Protein AF-A0A2R4N180-F1 (afdb_monomer)

Secondary structure (DSSP, 8-state):
-HHHHHHHHHHTT-S-TT-GGGTSBGGG--HHHHHHHTSHHHHHHHHHHHHHHHH-HHHHHHHHHHHHHHHHHTTT--BHHHHHHHHHH-HHHHHHHHHHHHHHTT----TTT-THHHHHHHHHHHHHHHHHHHHT-

Foldseek 3Di:
DCVVVVVVCVVVPQDDDDDCQQVDFPVPDDPVSVCCLPDPSVVSLLVVLLVVCVVPVVVLVVVLVVLLVVCLVVQQTHGSNSVSNCVRNPVVVSLVVSVVVCVVVVRHHDPVRDPVVVVVVVVVVVVVVVVVVVVVD

pLDDT: mean 76.92, std 13.41, range [42.81, 96.12]

Sequence (137 aa):
MAEKIWHWLCEHDRIYAGDPVWIKPLQQLSWEERRKVYGAQGRAVAELILKTLKEDTALAAEWEKAVIESVLAKGGDRDFLDSQVMAVLGPLKLNHYITREAEARGILLKTGASQGGCMLAIVIMTLVVAVIAWLTR

Structure (mmCIF, N/CA/C/O backbone):
data_AF-A0A2R4N180-F1
#
_entry.id   AF-A0A2R4N180-F1
#
loop_
_atom_site.group_PDB
_atom_site.id
_atom_site.type_symbol
_atom_site.label_atom_id
_atom_site.label_alt_id
_atom_site.label_comp_id
_atom_site.label_asym_id
_atom_site.label_entity_id
_atom_site.label_seq_id
_atom_site.pdbx_PDB_ins_code
_atom_site.Cartn_x
_atom_site.Cartn_y
_atom_site.Cartn_z
_atom_site.occupancy
_atom_site.B_iso_or_equiv
_ato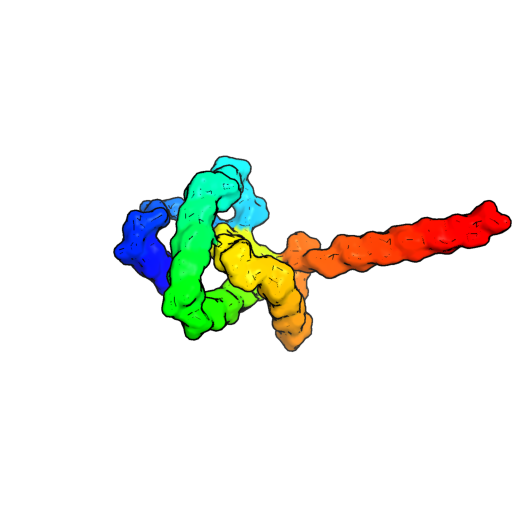m_site.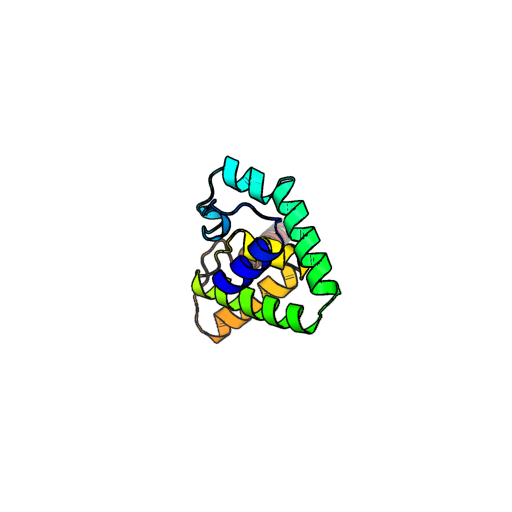auth_seq_id
_atom_site.auth_comp_id
_atom_site.auth_asym_id
_atom_site.auth_atom_id
_atom_site.pdbx_PDB_model_num
ATOM 1 N N . MET A 1 1 ? -0.250 -10.655 -12.704 1.00 48.44 1 MET A N 1
ATOM 2 C CA . MET A 1 1 ? 0.115 -9.254 -12.386 1.00 48.44 1 MET A CA 1
ATOM 3 C C . MET A 1 1 ? 1.575 -9.150 -12.006 1.00 48.44 1 MET A C 1
ATOM 5 O O . MET A 1 1 ? 2.303 -8.528 -12.763 1.00 48.44 1 MET A O 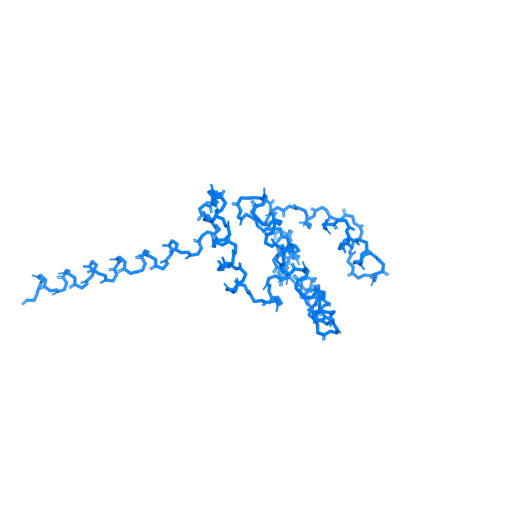1
ATOM 9 N N . ALA A 1 2 ? 2.005 -9.846 -10.946 1.00 46.28 2 ALA A N 1
ATOM 10 C CA . ALA A 1 2 ? 3.421 -10.014 -10.613 1.00 46.28 2 ALA A CA 1
ATOM 11 C C . ALA A 1 2 ? 4.265 -10.414 -11.836 1.00 46.28 2 ALA A C 1
ATOM 13 O O . ALA A 1 2 ? 5.297 -9.816 -12.074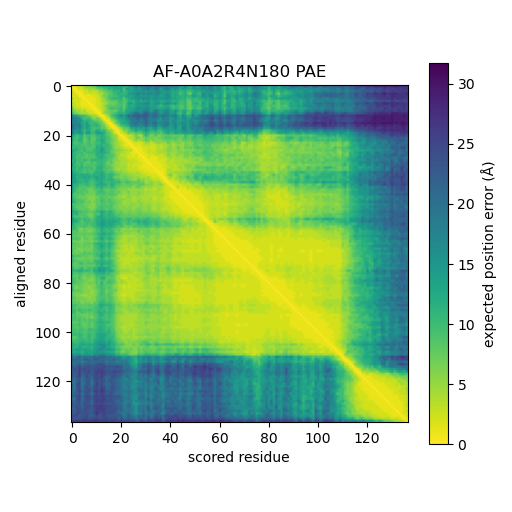 1.00 46.28 2 ALA A O 1
ATOM 14 N N . GLU A 1 3 ? 3.764 -11.321 -12.677 1.00 53.69 3 GLU A N 1
ATOM 15 C CA . GLU A 1 3 ? 4.450 -11.795 -13.888 1.00 53.69 3 GLU A CA 1
ATOM 16 C C . GLU A 1 3 ? 4.573 -10.743 -15.011 1.00 53.69 3 GLU A C 1
ATOM 18 O O . GLU A 1 3 ? 5.627 -10.614 -15.620 1.00 53.69 3 GLU A O 1
ATOM 23 N N . LYS A 1 4 ? 3.536 -9.924 -15.253 1.00 54.72 4 LYS A N 1
ATOM 24 C CA . LYS A 1 4 ? 3.585 -8.837 -16.255 1.00 54.72 4 LYS A CA 1
ATOM 25 C C . LYS A 1 4 ? 4.497 -7.694 -15.807 1.00 54.72 4 LYS A C 1
ATOM 27 O O . LYS A 1 4 ? 5.232 -7.142 -16.616 1.00 54.72 4 LYS A O 1
ATOM 32 N N . ILE A 1 5 ? 4.453 -7.355 -14.519 1.00 55.56 5 ILE A N 1
ATOM 33 C CA . ILE A 1 5 ? 5.300 -6.310 -13.936 1.00 55.56 5 ILE A CA 1
ATOM 34 C C . ILE A 1 5 ? 6.749 -6.799 -13.838 1.00 55.56 5 ILE A C 1
ATOM 36 O O . ILE A 1 5 ? 7.663 -6.037 -14.120 1.00 55.56 5 ILE A O 1
ATOM 40 N N . TRP A 1 6 ? 6.956 -8.080 -13.524 1.00 54.56 6 TRP A N 1
ATOM 41 C CA . TRP A 1 6 ? 8.251 -8.753 -13.595 1.00 54.56 6 TRP A CA 1
ATOM 42 C C . TRP A 1 6 ? 8.836 -8.689 -14.999 1.00 54.56 6 TRP A C 1
ATOM 44 O O . TRP A 1 6 ? 9.946 -8.201 -15.160 1.00 54.56 6 TRP A O 1
ATOM 54 N N . HIS A 1 7 ? 8.071 -9.087 -16.018 1.00 59.09 7 HIS A N 1
ATOM 55 C CA . HIS A 1 7 ? 8.515 -8.989 -17.404 1.00 59.09 7 HIS A CA 1
ATOM 56 C C . HIS A 1 7 ? 8.888 -7.559 -17.781 1.00 59.09 7 HIS A C 1
ATOM 58 O O . HIS A 1 7 ? 9.965 -7.347 -18.320 1.00 59.09 7 HIS A O 1
ATOM 64 N N . TRP A 1 8 ? 8.074 -6.572 -17.408 1.00 63.00 8 TRP A N 1
ATOM 65 C CA . TRP A 1 8 ? 8.368 -5.171 -17.695 1.00 63.00 8 TRP A CA 1
ATOM 66 C C . TRP A 1 8 ? 9.624 -4.654 -16.963 1.00 63.00 8 TRP A C 1
ATOM 68 O O . TRP A 1 8 ? 10.465 -3.993 -17.570 1.00 63.00 8 TRP A O 1
ATOM 78 N N . LEU A 1 9 ? 9.791 -4.988 -15.678 1.00 59.41 9 LEU A N 1
ATOM 79 C CA . LEU A 1 9 ? 10.956 -4.609 -14.866 1.00 59.41 9 LEU A CA 1
ATOM 80 C C . LEU A 1 9 ? 12.248 -5.318 -15.302 1.00 59.41 9 LEU A C 1
ATOM 82 O O . LEU A 1 9 ? 13.323 -4.722 -15.209 1.00 59.41 9 LEU A O 1
ATOM 86 N N . CYS A 1 10 ? 12.139 -6.559 -15.784 1.00 58.72 10 CYS A N 1
ATOM 87 C CA . CYS A 1 10 ? 13.240 -7.336 -16.350 1.00 58.72 10 CYS A CA 1
ATOM 88 C C . CYS A 1 10 ? 13.611 -6.869 -17.764 1.00 58.72 10 CYS A C 1
ATOM 90 O O . CYS A 1 10 ? 14.794 -6.744 -18.053 1.00 58.72 10 CYS A O 1
ATOM 92 N N . GLU A 1 11 ? 12.637 -6.558 -18.625 1.00 57.56 11 GLU A N 1
ATOM 93 C CA . GLU A 1 11 ? 12.873 -6.013 -19.975 1.00 57.56 11 GLU A CA 1
ATOM 94 C C . GLU A 1 11 ? 13.545 -4.637 -19.939 1.00 57.56 11 GLU A C 1
ATOM 96 O O . GLU A 1 11 ? 14.315 -4.300 -20.834 1.00 57.56 11 GLU A O 1
ATOM 101 N N . HIS A 1 12 ? 13.283 -3.846 -18.894 1.00 55.88 12 HIS A N 1
ATOM 102 C CA . HIS A 1 12 ? 13.875 -2.518 -18.719 1.00 55.88 12 HIS A CA 1
ATOM 103 C C . HIS A 1 12 ? 15.136 -2.517 -17.836 1.00 55.88 12 HIS A C 1
ATOM 105 O O . HIS A 1 12 ? 15.591 -1.441 -17.444 1.00 55.88 12 HIS A O 1
ATOM 111 N N . ASP A 1 13 ? 15.702 -3.699 -17.557 1.00 47.34 13 ASP A N 1
ATOM 112 C CA . ASP A 1 13 ? 17.066 -3.938 -17.053 1.00 47.34 13 ASP A CA 1
ATOM 113 C C . ASP A 1 13 ? 17.440 -3.173 -15.763 1.00 47.34 13 ASP A C 1
ATOM 115 O O . ASP A 1 13 ? 18.573 -2.728 -15.567 1.00 47.34 13 ASP A O 1
ATOM 119 N N . ARG A 1 14 ? 16.464 -2.946 -14.869 1.00 52.06 14 ARG A N 1
ATOM 120 C CA . ARG A 1 14 ? 16.635 -2.026 -13.721 1.00 52.06 14 ARG A CA 1
ATOM 121 C C . ARG A 1 14 ? 16.355 -2.605 -12.347 1.00 52.06 14 ARG A C 1
ATOM 123 O O . ARG A 1 14 ? 16.574 -1.905 -11.357 1.00 52.06 14 ARG A O 1
ATOM 130 N N . ILE A 1 15 ? 15.907 -3.855 -12.244 1.00 51.69 15 ILE A N 1
ATOM 131 C CA . ILE A 1 15 ? 15.656 -4.496 -10.952 1.00 51.69 15 ILE A CA 1
ATOM 132 C C . ILE A 1 15 ? 16.095 -5.959 -10.994 1.00 51.69 15 ILE A C 1
ATOM 134 O O . ILE A 1 15 ? 15.695 -6.711 -11.875 1.00 51.69 15 ILE A O 1
ATOM 138 N N . TYR A 1 16 ? 16.936 -6.328 -10.024 1.00 49.78 16 TYR A N 1
ATOM 139 C CA . TYR A 1 16 ? 17.607 -7.619 -9.894 1.00 49.78 16 TYR A CA 1
ATOM 140 C C . TYR A 1 16 ? 16.693 -8.819 -10.176 1.00 49.78 16 TYR A C 1
ATOM 142 O O . TYR A 1 16 ? 15.796 -9.145 -9.395 1.00 49.78 16 TYR A O 1
ATOM 150 N N . ALA A 1 17 ? 17.013 -9.521 -11.262 1.00 42.81 17 ALA A N 1
ATOM 151 C CA . ALA A 1 17 ? 16.540 -10.862 -11.545 1.00 42.81 17 ALA A CA 1
ATOM 152 C C . ALA A 1 17 ? 17.032 -11.821 -10.442 1.00 42.81 17 ALA A C 1
ATOM 154 O O . ALA A 1 17 ? 18.184 -12.246 -10.457 1.00 42.81 17 ALA A O 1
ATOM 155 N N . GLY A 1 18 ? 16.186 -12.137 -9.455 1.00 50.91 18 GLY A N 1
ATOM 156 C CA . GLY A 1 18 ? 16.392 -13.308 -8.592 1.00 50.91 18 GLY A CA 1
ATOM 157 C C . GLY A 1 18 ? 16.007 -13.182 -7.117 1.00 50.91 18 GLY A C 1
ATOM 158 O O . GLY A 1 18 ? 15.852 -14.213 -6.470 1.00 50.91 18 GLY A O 1
ATOM 159 N N . ASP A 1 19 ? 15.816 -11.980 -6.564 1.00 56.94 19 ASP A N 1
ATOM 160 C CA . ASP A 1 19 ? 15.474 -11.855 -5.136 1.00 56.94 19 ASP A CA 1
ATOM 161 C C . ASP A 1 19 ? 13.954 -12.041 -4.929 1.00 56.94 19 ASP A C 1
ATOM 163 O O . ASP A 1 19 ? 13.184 -11.251 -5.459 1.00 56.94 19 ASP A O 1
ATOM 167 N N . PRO A 1 20 ? 13.460 -13.006 -4.127 1.00 62.22 20 PRO A N 1
ATOM 168 C CA . PRO A 1 20 ? 12.020 -13.249 -3.921 1.00 62.22 20 PRO A CA 1
ATOM 169 C C . PRO A 1 20 ? 11.327 -12.197 -3.032 1.00 62.22 20 PRO A C 1
ATOM 171 O O . PRO A 1 20 ? 10.158 -12.345 -2.672 1.00 62.22 20 PRO A O 1
ATOM 174 N N . VAL A 1 21 ? 12.040 -11.133 -2.654 1.00 65.38 21 VAL A N 1
ATOM 175 C CA . VAL A 1 21 ? 11.582 -10.070 -1.743 1.00 65.38 21 VAL A CA 1
ATOM 176 C C . VAL A 1 21 ? 10.300 -9.400 -2.243 1.00 65.38 21 VAL A C 1
ATOM 178 O O . VAL A 1 21 ? 9.452 -9.038 -1.434 1.00 65.38 21 VAL A O 1
ATOM 181 N N . TRP A 1 22 ? 10.121 -9.290 -3.561 1.00 68.94 22 TRP A N 1
ATOM 182 C CA . TRP A 1 22 ? 8.972 -8.615 -4.181 1.00 68.94 22 TRP A CA 1
ATOM 183 C C . TRP A 1 22 ? 7.647 -9.347 -3.988 1.00 68.94 22 TRP A C 1
ATOM 185 O O . TRP A 1 22 ? 6.606 -8.721 -4.106 1.00 68.94 22 TRP A O 1
ATOM 195 N N . ILE A 1 23 ? 7.688 -10.6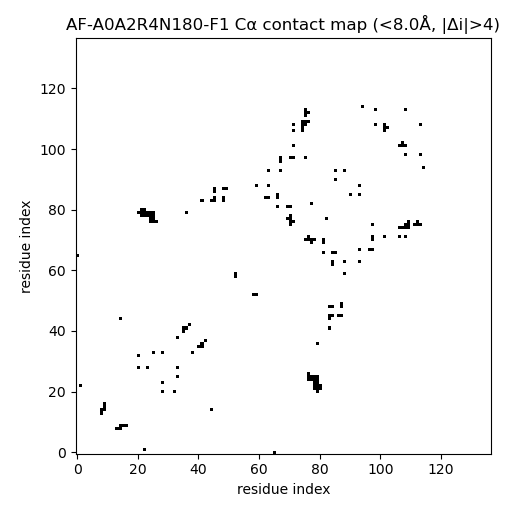51 -3.699 1.00 67.31 23 ILE A N 1
ATOM 196 C CA . ILE A 1 23 ? 6.501 -11.510 -3.562 1.00 67.31 23 ILE A CA 1
ATOM 197 C C . ILE A 1 23 ? 6.098 -11.638 -2.086 1.00 67.31 23 ILE A C 1
ATOM 199 O O . ILE A 1 23 ? 4.951 -11.943 -1.756 1.00 67.31 23 ILE A O 1
ATOM 203 N N . LYS A 1 24 ? 7.050 -11.409 -1.176 1.00 72.44 24 LYS A N 1
ATOM 204 C CA . LYS A 1 24 ? 6.822 -11.532 0.259 1.00 72.44 24 LYS A CA 1
ATOM 205 C C . LYS A 1 24 ? 6.023 -10.329 0.780 1.00 72.44 24 LYS A C 1
ATOM 207 O O . LYS A 1 24 ? 6.395 -9.185 0.508 1.00 72.44 24 LYS A O 1
ATOM 212 N N . PRO A 1 25 ? 4.991 -10.560 1.608 1.00 74.69 25 PRO A N 1
ATOM 213 C CA . PRO A 1 25 ? 4.400 -9.520 2.441 1.00 74.69 25 PRO A CA 1
ATOM 214 C C . PRO A 1 25 ? 5.464 -8.756 3.234 1.00 74.69 25 PRO A C 1
ATOM 216 O O . PRO A 1 25 ? 6.389 -9.369 3.774 1.00 74.69 25 PRO A O 1
ATOM 219 N N . LEU A 1 26 ? 5.307 -7.437 3.387 1.00 73.31 26 LEU A N 1
ATOM 220 C CA . LEU A 1 26 ? 6.245 -6.595 4.145 1.00 73.31 26 LEU A CA 1
ATOM 221 C C . LEU A 1 26 ? 6.518 -7.122 5.565 1.00 73.31 26 LEU A C 1
ATOM 223 O O . LEU A 1 26 ? 7.626 -6.992 6.089 1.00 73.31 26 LEU A O 1
ATOM 227 N N . GLN A 1 27 ? 5.514 -7.728 6.198 1.00 71.88 27 GLN A N 1
ATOM 228 C CA . GLN A 1 27 ? 5.608 -8.290 7.543 1.00 71.88 27 GLN A CA 1
ATOM 229 C C . GLN A 1 27 ? 6.565 -9.485 7.611 1.00 71.88 27 GLN A C 1
ATOM 231 O O . GLN A 1 27 ? 7.184 -9.701 8.650 1.00 71.88 27 GLN A O 1
ATOM 236 N N . GLN A 1 28 ? 6.722 -10.216 6.505 1.00 80.25 28 GLN A N 1
ATOM 237 C CA . GLN A 1 28 ? 7.603 -11.379 6.387 1.00 80.25 28 GLN A CA 1
ATOM 238 C C . GLN A 1 28 ? 9.031 -11.010 5.969 1.00 80.25 28 GLN A C 1
ATOM 240 O O . GLN A 1 28 ? 9.903 -11.876 5.951 1.00 80.25 28 GLN A O 1
ATOM 245 N N . LEU A 1 29 ? 9.282 -9.739 5.641 1.00 76.56 29 LEU A N 1
ATOM 246 C CA . LEU A 1 29 ? 10.616 -9.272 5.287 1.00 76.56 29 LEU A CA 1
ATOM 247 C C . LEU A 1 29 ? 11.508 -9.142 6.521 1.00 76.56 29 LEU A C 1
ATOM 249 O O . LEU A 1 29 ? 11.106 -8.546 7.529 1.00 76.56 29 LEU A O 1
ATOM 253 N N . SER A 1 30 ? 12.743 -9.624 6.395 1.00 82.94 30 SER A N 1
ATOM 254 C CA . SER A 1 30 ? 13.827 -9.382 7.342 1.00 82.94 30 SER A CA 1
ATOM 255 C C . SER A 1 30 ? 14.193 -7.896 7.393 1.00 82.94 30 SER A C 1
ATOM 257 O O . SER A 1 30 ? 13.842 -7.106 6.514 1.00 82.94 30 SER A O 1
ATOM 259 N N . TRP A 1 31 ? 14.931 -7.487 8.425 1.00 76.62 31 TRP A N 1
ATOM 260 C CA . TRP A 1 31 ? 15.419 -6.110 8.535 1.00 76.62 31 TRP A CA 1
ATOM 261 C C . TRP A 1 31 ? 16.263 -5.677 7.324 1.00 76.62 31 TRP A C 1
ATOM 263 O O . TRP A 1 31 ? 16.105 -4.561 6.829 1.00 76.62 31 TRP A O 1
AT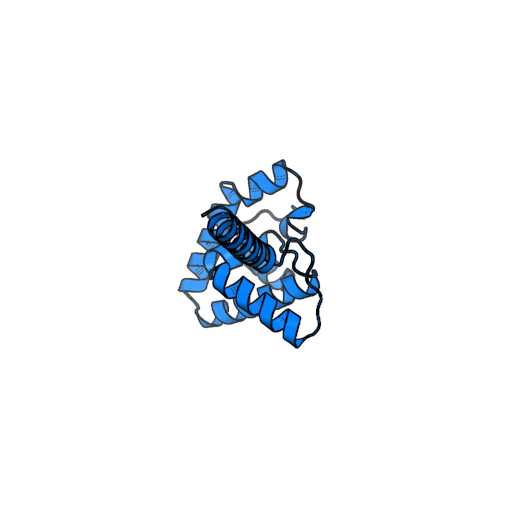OM 273 N N . GLU A 1 32 ? 17.119 -6.560 6.811 1.00 79.69 32 GLU A N 1
ATOM 274 C CA . GLU A 1 32 ? 17.953 -6.278 5.639 1.00 79.69 32 GLU A CA 1
ATOM 275 C C . GLU A 1 32 ? 17.116 -6.130 4.368 1.00 79.69 32 GLU A C 1
ATOM 277 O O . GLU A 1 32 ? 17.315 -5.184 3.603 1.00 79.69 32 GLU A O 1
ATOM 282 N N . GLU A 1 33 ? 16.131 -7.011 4.175 1.00 76.56 33 GLU A N 1
ATOM 283 C CA . GLU A 1 33 ? 15.187 -6.924 3.060 1.00 76.56 33 GLU A CA 1
ATOM 284 C C . GLU A 1 33 ? 14.396 -5.609 3.142 1.00 76.56 33 GLU A C 1
ATOM 286 O O . GLU A 1 33 ? 14.343 -4.863 2.166 1.00 76.56 33 GLU A O 1
ATOM 291 N N . ARG A 1 34 ? 13.887 -5.235 4.325 1.00 73.81 34 ARG A N 1
ATOM 292 C CA . ARG A 1 34 ? 13.211 -3.943 4.547 1.00 73.81 34 ARG A CA 1
ATOM 293 C C . ARG A 1 34 ? 14.126 -2.754 4.265 1.00 73.81 34 ARG A C 1
ATOM 295 O O . ARG A 1 34 ? 13.682 -1.760 3.698 1.00 73.81 34 ARG A O 1
ATOM 302 N N . ARG A 1 35 ? 15.409 -2.832 4.617 1.00 75.06 35 ARG A N 1
ATOM 303 C CA . ARG A 1 35 ? 16.375 -1.769 4.313 1.00 75.06 35 ARG A CA 1
ATOM 304 C C . ARG A 1 35 ? 16.619 -1.630 2.810 1.00 75.06 35 ARG A C 1
ATOM 306 O O . ARG A 1 35 ? 16.830 -0.509 2.358 1.00 75.06 35 ARG A O 1
ATOM 313 N N . LYS A 1 36 ? 16.552 -2.714 2.030 1.00 70.44 36 LYS A N 1
ATOM 314 C CA . LYS A 1 36 ? 16.537 -2.637 0.558 1.00 70.44 36 LYS A CA 1
ATOM 315 C C . LYS A 1 36 ? 15.245 -1.978 0.060 1.00 70.44 36 LYS A C 1
ATOM 317 O O . LYS A 1 36 ? 15.315 -1.050 -0.749 1.00 70.44 36 LYS A O 1
ATOM 322 N N . VAL A 1 37 ? 14.098 -2.380 0.621 1.00 67.94 37 VAL A N 1
ATOM 323 C CA . VAL A 1 37 ? 12.766 -1.840 0.293 1.00 67.94 37 VAL A CA 1
ATOM 324 C C . VAL A 1 37 ? 12.676 -0.329 0.493 1.00 67.94 37 VAL A C 1
ATOM 326 O O . VAL A 1 37 ? 12.243 0.386 -0.399 1.00 67.94 37 VAL A O 1
ATOM 329 N N . TYR A 1 38 ? 13.111 0.175 1.645 1.00 67.88 38 TYR A N 1
ATOM 330 C CA . TYR A 1 38 ? 13.054 1.605 1.973 1.00 67.88 38 TYR A CA 1
ATOM 331 C C . TYR A 1 38 ? 14.361 2.348 1.650 1.00 67.88 38 TYR A C 1
ATOM 333 O O . TYR A 1 38 ? 14.516 3.531 1.955 1.00 67.88 38 TYR A O 1
ATOM 341 N N . GLY A 1 39 ? 15.330 1.647 1.060 1.00 70.88 39 GLY A N 1
ATOM 342 C CA . GLY A 1 39 ? 16.669 2.147 0.780 1.00 70.88 39 GLY A CA 1
ATOM 343 C C . GLY A 1 39 ? 16.790 2.866 -0.562 1.00 70.88 39 GLY A C 1
ATOM 344 O O . GLY A 1 39 ? 15.829 3.389 -1.125 1.00 70.88 39 GLY A O 1
ATOM 345 N N . ALA A 1 40 ? 18.016 2.911 -1.086 1.00 66.94 40 ALA A N 1
ATOM 346 C CA . ALA A 1 40 ? 18.299 3.510 -2.393 1.00 66.94 40 ALA A CA 1
ATOM 347 C C . ALA A 1 40 ? 17.603 2.758 -3.540 1.00 66.94 40 ALA A C 1
ATOM 349 O O . ALA A 1 40 ? 17.108 3.383 -4.472 1.00 66.94 40 ALA A O 1
ATOM 350 N N . GLN A 1 41 ? 17.510 1.428 -3.434 1.00 68.50 41 GLN A N 1
ATOM 351 C CA . GLN A 1 41 ? 16.849 0.593 -4.435 1.00 68.50 41 GLN A CA 1
ATOM 352 C C . GLN A 1 41 ? 15.358 0.907 -4.512 1.00 68.50 41 GLN A C 1
ATOM 354 O O . GLN A 1 41 ? 14.888 1.273 -5.580 1.00 68.50 41 GLN A O 1
ATOM 359 N N . GLY A 1 42 ? 14.636 0.879 -3.387 1.00 70.56 42 GLY A N 1
ATOM 360 C CA . GLY A 1 42 ? 13.223 1.261 -3.360 1.00 70.56 42 GLY A CA 1
ATOM 361 C C . GLY A 1 42 ? 12.944 2.610 -4.012 1.00 70.56 42 GLY A C 1
ATOM 362 O O . GLY A 1 42 ? 12.044 2.719 -4.843 1.00 70.56 42 GLY A O 1
ATOM 363 N N . ARG A 1 43 ? 13.762 3.625 -3.711 1.00 74.88 43 ARG A N 1
ATOM 364 C CA . ARG A 1 43 ? 13.642 4.944 -4.350 1.00 74.88 43 ARG A CA 1
ATOM 365 C C . ARG A 1 43 ? 13.780 4.879 -5.869 1.00 74.88 43 ARG A C 1
ATOM 367 O O . ARG A 1 43 ? 12.913 5.407 -6.554 1.00 74.88 43 ARG A O 1
ATOM 374 N N . ALA A 1 44 ? 14.782 4.171 -6.388 1.00 76.25 44 ALA A N 1
ATOM 375 C CA . ALA A 1 44 ? 14.954 4.000 -7.830 1.00 76.25 44 ALA A CA 1
ATOM 376 C C . ALA A 1 44 ? 13.745 3.308 -8.489 1.00 76.25 44 ALA A C 1
ATOM 378 O O . ALA A 1 44 ? 13.315 3.704 -9.571 1.00 76.25 44 ALA A O 1
ATOM 379 N N . VAL A 1 45 ? 13.150 2.315 -7.819 1.00 75.69 45 VAL A N 1
ATOM 380 C CA . VAL A 1 45 ? 11.932 1.645 -8.305 1.00 75.69 45 VAL A CA 1
ATOM 381 C C . VAL A 1 45 ? 10.733 2.587 -8.302 1.00 75.69 45 VAL A C 1
ATOM 383 O O . VAL A 1 45 ? 9.996 2.643 -9.280 1.00 75.69 45 VAL A O 1
ATOM 386 N N . ALA A 1 46 ? 10.534 3.341 -7.220 1.00 79.19 46 ALA A N 1
ATOM 387 C CA . ALA A 1 46 ? 9.438 4.300 -7.124 1.00 79.19 46 ALA A CA 1
ATOM 388 C C . ALA A 1 46 ? 9.567 5.406 -8.181 1.00 79.19 46 ALA A C 1
ATOM 390 O O . ALA A 1 46 ? 8.572 5.781 -8.790 1.00 79.19 46 ALA A O 1
ATOM 391 N N . GLU A 1 47 ? 10.780 5.895 -8.444 1.00 81.56 47 GLU A N 1
ATOM 392 C CA . GLU A 1 47 ? 11.045 6.864 -9.512 1.00 81.56 47 GLU A CA 1
ATOM 393 C C . GLU A 1 47 ? 10.753 6.292 -10.899 1.00 81.56 47 GLU A C 1
ATOM 395 O O . GLU A 1 47 ? 10.155 6.978 -11.728 1.00 81.56 47 GLU A O 1
ATOM 400 N N . LEU A 1 48 ? 11.130 5.033 -11.145 1.00 79.50 48 LEU A N 1
ATOM 401 C CA . LEU A 1 48 ? 10.826 4.348 -12.397 1.00 79.50 48 LEU A CA 1
ATOM 402 C C . LEU A 1 48 ? 9.311 4.225 -12.596 1.00 79.50 48 LEU A C 1
ATOM 404 O O . LEU A 1 48 ? 8.800 4.644 -13.630 1.00 79.50 48 LEU A O 1
ATOM 408 N N . ILE A 1 49 ? 8.596 3.733 -11.582 1.00 81.19 49 ILE A N 1
ATOM 409 C CA . ILE A 1 49 ? 7.133 3.627 -11.599 1.00 81.19 49 ILE A CA 1
ATOM 410 C C . ILE A 1 49 ? 6.508 5.009 -11.823 1.00 81.19 49 ILE A C 1
ATOM 412 O O . ILE A 1 49 ? 5.658 5.166 -12.692 1.00 81.19 49 ILE A O 1
ATOM 416 N N . LEU A 1 50 ? 6.954 6.037 -11.096 1.00 83.44 50 LEU A N 1
ATOM 417 C CA . LEU A 1 50 ? 6.461 7.406 -11.256 1.00 83.44 50 LEU A CA 1
ATOM 418 C C . LEU A 1 50 ? 6.662 7.927 -12.677 1.00 83.44 50 LEU A C 1
ATOM 420 O O . LEU A 1 50 ? 5.765 8.571 -13.217 1.00 83.44 50 LEU A O 1
ATOM 424 N N . LYS A 1 51 ? 7.828 7.676 -13.278 1.00 82.81 51 LYS A N 1
ATOM 425 C CA . LYS A 1 51 ? 8.108 8.090 -14.651 1.00 82.81 51 LYS A CA 1
ATOM 426 C C . LYS A 1 51 ? 7.140 7.417 -15.623 1.00 82.81 51 LYS A C 1
ATOM 428 O O . LYS A 1 51 ? 6.501 8.104 -16.410 1.00 82.81 51 LYS A O 1
ATOM 433 N N . THR A 1 52 ? 6.979 6.105 -15.512 1.00 78.31 52 THR A N 1
ATOM 434 C CA . THR A 1 52 ? 6.123 5.321 -16.408 1.00 78.31 52 THR A CA 1
ATOM 435 C C . THR A 1 52 ? 4.650 5.697 -16.277 1.00 78.31 52 THR A C 1
ATOM 437 O O . THR A 1 52 ? 3.978 5.910 -17.280 1.00 78.31 52 THR A O 1
ATOM 440 N N . LEU A 1 53 ? 4.148 5.868 -15.053 1.00 78.38 53 LEU A N 1
ATOM 441 C CA . LEU A 1 53 ? 2.747 6.239 -14.830 1.00 78.38 53 LEU A CA 1
ATOM 442 C C . LEU A 1 53 ? 2.445 7.700 -15.207 1.00 78.38 53 LEU A C 1
ATOM 444 O O . LEU A 1 53 ? 1.287 8.046 -15.427 1.00 78.38 53 LEU A O 1
ATOM 448 N N . LYS A 1 54 ? 3.462 8.569 -15.289 1.00 78.00 54 LYS A N 1
ATOM 449 C CA . LYS A 1 54 ? 3.311 9.919 -15.860 1.00 78.00 54 LYS A CA 1
ATOM 450 C C . LYS A 1 54 ? 3.202 9.904 -17.383 1.00 78.00 54 LYS A C 1
ATOM 452 O O . LYS A 1 54 ? 2.567 10.795 -17.9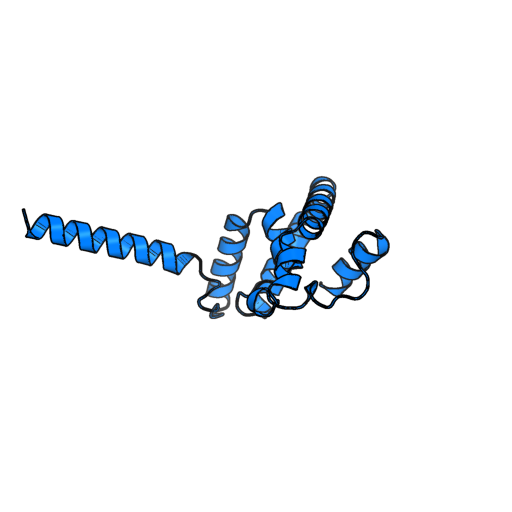37 1.00 78.00 54 LYS A O 1
ATOM 457 N N . GLU A 1 55 ? 3.848 8.945 -18.037 1.00 79.81 55 GLU A N 1
ATOM 458 C CA . GLU A 1 55 ? 3.847 8.805 -19.496 1.00 79.81 55 GLU A CA 1
ATOM 459 C C . GLU A 1 55 ? 2.559 8.130 -19.999 1.00 79.81 55 GLU A C 1
ATOM 461 O O . GLU A 1 55 ? 2.096 8.460 -21.090 1.00 79.81 55 GLU A O 1
ATOM 466 N N . ASP A 1 56 ? 1.936 7.264 -19.188 1.00 81.31 56 ASP A N 1
ATOM 467 C CA . ASP A 1 56 ? 0.692 6.566 -19.528 1.00 81.31 56 ASP A CA 1
ATOM 468 C C . ASP A 1 56 ? -0.317 6.554 -18.361 1.00 81.31 56 ASP A C 1
ATOM 470 O O . ASP A 1 56 ? -0.193 5.819 -17.376 1.00 81.3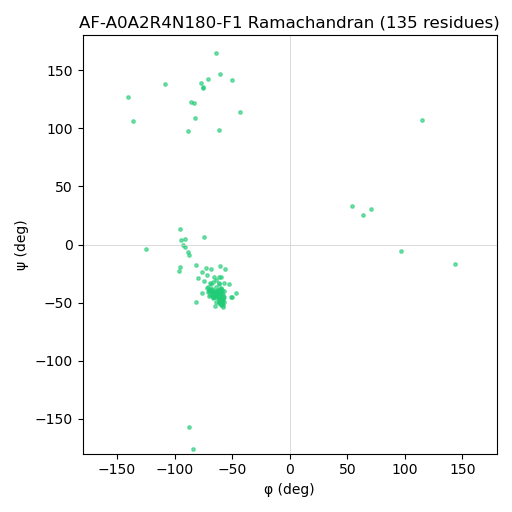1 56 ASP A O 1
ATOM 474 N N . THR A 1 57 ? -1.366 7.369 -18.491 1.00 77.00 57 THR A N 1
ATOM 475 C CA . THR A 1 57 ? -2.438 7.481 -17.492 1.00 77.00 57 THR A CA 1
ATOM 476 C C . THR A 1 57 ? -3.416 6.306 -17.514 1.00 77.00 57 THR A C 1
ATOM 478 O O . THR A 1 57 ? -4.041 6.027 -16.487 1.00 77.00 57 THR A O 1
ATOM 481 N N . ALA A 1 58 ? -3.551 5.591 -18.635 1.00 79.44 58 ALA A N 1
ATOM 482 C CA . ALA A 1 58 ? -4.373 4.385 -18.703 1.00 79.44 58 ALA A CA 1
ATOM 483 C C . ALA A 1 58 ? -3.696 3.247 -17.930 1.00 79.44 58 ALA A C 1
ATOM 485 O O . ALA A 1 58 ? -4.340 2.560 -17.132 1.00 79.44 58 ALA A O 1
ATOM 486 N N . LEU A 1 59 ? -2.373 3.138 -18.068 1.00 80.06 59 LEU A N 1
ATOM 487 C CA . LEU A 1 59 ? -1.558 2.211 -17.293 1.00 80.06 59 LEU A CA 1
ATOM 488 C C . LEU A 1 59 ? -1.658 2.485 -15.784 1.00 80.06 59 LEU A C 1
ATOM 490 O O . LEU A 1 59 ? -1.742 1.548 -14.992 1.00 80.06 59 LEU A O 1
ATOM 494 N N . ALA A 1 60 ? -1.739 3.753 -15.368 1.00 80.50 60 ALA A N 1
ATOM 495 C CA . ALA A 1 60 ? -1.943 4.110 -13.963 1.00 80.50 60 ALA A CA 1
ATOM 496 C C . ALA A 1 60 ? -3.239 3.523 -13.375 1.00 80.50 60 ALA A C 1
ATOM 498 O O . ALA A 1 60 ? -3.224 3.003 -12.258 1.00 80.50 60 ALA A O 1
ATOM 499 N N . ALA A 1 61 ? -4.341 3.549 -14.131 1.00 84.69 61 ALA A N 1
ATOM 500 C CA . ALA A 1 61 ? -5.611 2.967 -13.699 1.00 84.69 61 ALA A CA 1
ATOM 501 C C . ALA A 1 61 ? -5.554 1.431 -13.621 1.00 84.69 61 ALA A C 1
ATOM 503 O O . ALA A 1 61 ? -6.104 0.831 -12.692 1.00 84.69 61 ALA A O 1
ATOM 504 N N . GLU A 1 62 ? -4.857 0.785 -14.560 1.00 85.12 62 GLU A N 1
ATOM 505 C CA . GLU A 1 62 ? -4.629 -0.662 -14.509 1.00 85.12 62 GLU A CA 1
ATOM 506 C C . GLU A 1 62 ? -3.818 -1.061 -13.276 1.00 85.12 62 GLU A C 1
ATOM 508 O O . GLU A 1 62 ? -4.175 -2.021 -12.593 1.00 85.12 62 GLU A O 1
ATOM 513 N N . TRP A 1 63 ? -2.765 -0.303 -12.964 1.00 85.06 63 TRP A N 1
ATOM 514 C CA . TRP A 1 63 ? -1.896 -0.535 -11.810 1.00 85.06 63 TRP A CA 1
ATOM 515 C C . TRP A 1 63 ? -2.615 -0.288 -10.484 1.00 85.06 63 TRP A C 1
ATOM 517 O O . TRP A 1 63 ? -2.446 -1.056 -9.539 1.00 85.06 63 TRP A O 1
ATOM 527 N N . GLU A 1 64 ? -3.467 0.733 -10.421 1.00 88.81 64 GLU A N 1
ATOM 528 C CA . GLU A 1 64 ? -4.341 0.987 -9.275 1.00 88.81 64 GLU A CA 1
ATOM 529 C C . GLU A 1 64 ? -5.252 -0.215 -8.996 1.00 88.81 64 GLU A C 1
ATOM 531 O O . GLU A 1 64 ? -5.231 -0.764 -7.892 1.00 88.81 64 GLU A O 1
ATOM 536 N N . LYS A 1 65 ? -5.993 -0.689 -10.006 1.00 88.88 65 LYS A N 1
ATOM 537 C CA . LYS A 1 65 ? -6.870 -1.862 -9.858 1.00 88.88 65 LYS A CA 1
ATOM 538 C C . LYS A 1 65 ? -6.080 -3.110 -9.476 1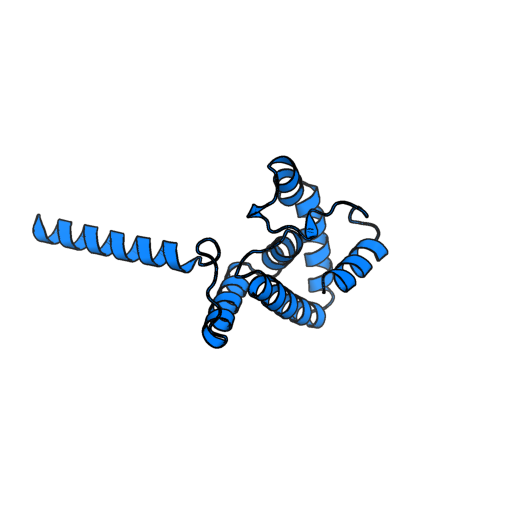.00 88.88 65 LYS A C 1
ATOM 540 O O . LYS A 1 65 ? -6.504 -3.899 -8.635 1.00 88.88 65 LYS A O 1
ATOM 545 N N . ALA A 1 66 ? -4.920 -3.270 -10.092 1.00 87.12 66 ALA A N 1
ATOM 546 C CA . ALA A 1 66 ? -4.023 -4.376 -9.858 1.00 87.12 66 ALA A CA 1
ATOM 547 C C . ALA A 1 66 ? -3.565 -4.451 -8.387 1.00 87.12 66 ALA A C 1
ATOM 549 O O . ALA A 1 66 ? -3.748 -5.472 -7.723 1.00 87.12 66 ALA A O 1
ATOM 550 N N . VAL A 1 67 ? -3.049 -3.354 -7.840 1.00 88.81 67 VAL A N 1
ATOM 551 C CA . VAL A 1 67 ? -2.622 -3.304 -6.434 1.00 88.81 67 VAL A CA 1
ATOM 552 C C . VAL A 1 67 ? -3.781 -3.585 -5.483 1.00 88.81 67 VAL A C 1
ATOM 554 O O . VAL A 1 67 ? -3.602 -4.324 -4.518 1.00 88.81 67 VAL A O 1
ATOM 557 N N . ILE A 1 68 ? -4.977 -3.057 -5.760 1.00 90.12 68 ILE A N 1
ATOM 558 C CA . ILE A 1 68 ? -6.157 -3.317 -4.924 1.00 90.12 68 ILE A CA 1
ATOM 559 C C . ILE A 1 68 ? -6.450 -4.823 -4.861 1.00 90.12 68 ILE A C 1
ATOM 561 O O . ILE A 1 68 ? -6.535 -5.381 -3.770 1.00 90.12 68 ILE A O 1
ATOM 565 N N . GLU A 1 69 ? -6.536 -5.503 -6.007 1.00 89.50 69 GLU A N 1
ATOM 566 C CA . GLU A 1 69 ? -6.779 -6.955 -6.053 1.00 89.50 69 GLU A CA 1
ATOM 567 C C . GLU A 1 69 ? -5.661 -7.756 -5.366 1.00 89.50 69 GLU A C 1
ATOM 569 O O . GLU A 1 69 ? -5.934 -8.698 -4.624 1.00 89.50 69 GLU A O 1
ATOM 574 N N . SER A 1 70 ? -4.402 -7.360 -5.581 1.00 86.19 70 SER A N 1
ATOM 575 C CA . SER A 1 70 ? -3.219 -7.978 -4.969 1.00 86.19 70 SER A CA 1
ATOM 576 C C . SER A 1 70 ? -3.280 -7.922 -3.440 1.00 86.19 70 SER A C 1
ATOM 578 O O . SER A 1 70 ? -3.143 -8.947 -2.767 1.00 86.19 70 SER A O 1
ATOM 580 N N . VAL A 1 71 ? -3.553 -6.739 -2.884 1.00 88.06 71 VAL A N 1
ATOM 581 C CA . VAL A 1 71 ? -3.623 -6.520 -1.435 1.00 88.06 71 VAL A CA 1
ATOM 582 C C . VAL A 1 71 ? -4.837 -7.225 -0.826 1.00 88.06 71 VAL A C 1
ATOM 584 O O . VAL A 1 71 ? -4.723 -7.843 0.235 1.00 88.06 71 VAL A O 1
ATOM 587 N N . LEU A 1 72 ? -5.993 -7.201 -1.498 1.00 89.69 72 LEU A N 1
ATOM 588 C CA . LEU A 1 72 ? -7.189 -7.919 -1.046 1.00 89.69 72 LEU A CA 1
ATOM 589 C C . LEU A 1 72 ? -6.968 -9.434 -1.009 1.00 89.69 72 LEU A C 1
ATOM 591 O O . LEU A 1 72 ? -7.300 -10.070 -0.009 1.00 89.69 72 LEU A O 1
ATOM 595 N N . ALA A 1 73 ? -6.345 -10.006 -2.045 1.00 87.31 73 ALA A N 1
ATOM 596 C CA . ALA A 1 73 ? -6.017 -11.432 -2.096 1.00 87.31 73 ALA A CA 1
ATOM 597 C C . ALA A 1 73 ? -5.088 -11.868 -0.948 1.00 87.31 73 ALA A C 1
ATOM 599 O O . ALA A 1 73 ? -5.139 -13.012 -0.498 1.00 87.31 73 ALA A O 1
ATOM 600 N N . LYS A 1 74 ? -4.263 -10.947 -0.438 1.00 85.25 74 LYS A N 1
ATOM 601 C CA . LYS A 1 74 ? -3.351 -11.160 0.697 1.00 85.25 74 LYS A CA 1
ATOM 602 C C . LYS A 1 74 ? -3.974 -10.809 2.058 1.00 85.25 74 LYS A C 1
ATOM 604 O O . LYS A 1 74 ? -3.292 -10.867 3.086 1.00 85.25 74 LYS A O 1
ATOM 609 N N . GLY A 1 75 ? -5.259 -10.452 2.097 1.00 84.69 75 GLY A N 1
ATOM 610 C CA . GLY A 1 75 ? -5.968 -10.082 3.324 1.00 84.69 75 GLY A CA 1
ATOM 611 C C . GLY A 1 75 ? -5.533 -8.734 3.904 1.00 84.69 75 GLY A C 1
ATOM 612 O O . GLY A 1 75 ? -5.539 -8.561 5.121 1.00 84.69 75 GLY A O 1
ATOM 613 N N . GLY A 1 76 ? -5.120 -7.791 3.057 1.00 84.06 76 GLY A N 1
ATOM 614 C CA . GLY A 1 76 ? -4.664 -6.460 3.465 1.00 84.06 76 GLY A CA 1
ATOM 615 C C . GLY A 1 76 ? -3.149 -6.321 3.594 1.00 84.06 76 GLY A C 1
ATOM 616 O O . GLY A 1 76 ? -2.652 -5.213 3.795 1.00 84.06 76 GLY A O 1
ATOM 617 N N . ASP A 1 77 ? -2.401 -7.414 3.451 1.00 84.31 77 ASP A N 1
ATOM 618 C CA . ASP A 1 77 ? -0.949 -7.334 3.393 1.00 84.31 77 ASP A CA 1
ATOM 619 C C . ASP A 1 77 ? -0.492 -6.854 2.016 1.00 84.31 77 ASP A C 1
ATOM 621 O O . ASP A 1 77 ? -0.988 -7.284 0.977 1.00 84.31 77 ASP A O 1
ATOM 625 N N . ARG A 1 78 ? 0.506 -5.979 2.026 1.00 83.88 78 ARG A N 1
ATOM 626 C CA . ARG A 1 78 ? 1.164 -5.460 0.829 1.00 83.88 78 ARG A CA 1
ATOM 627 C C . ARG A 1 78 ? 2.558 -6.049 0.732 1.00 83.88 78 ARG A C 1
ATOM 629 O O . ARG A 1 78 ? 3.258 -6.162 1.744 1.00 83.88 78 ARG A O 1
ATOM 636 N N . ASP A 1 79 ? 2.950 -6.428 -0.473 1.00 82.81 79 ASP A N 1
ATOM 637 C CA . ASP A 1 79 ? 4.339 -6.753 -0.762 1.00 82.81 79 ASP A CA 1
ATOM 638 C C . ASP A 1 79 ? 5.141 -5.479 -1.070 1.00 82.81 79 ASP A C 1
ATOM 640 O O . ASP A 1 79 ? 4.662 -4.342 -0.930 1.00 82.81 79 ASP A O 1
ATOM 644 N N . PHE A 1 80 ? 6.408 -5.658 -1.429 1.00 81.00 80 PHE A N 1
ATOM 645 C CA . PHE A 1 80 ? 7.260 -4.539 -1.802 1.00 81.00 80 PHE A CA 1
ATOM 646 C C . PHE A 1 80 ? 6.684 -3.747 -2.984 1.00 81.00 80 PHE A C 1
ATOM 648 O O . PHE A 1 80 ? 6.652 -2.520 -2.937 1.00 81.00 80 PHE A O 1
ATOM 655 N N . LEU A 1 81 ? 6.234 -4.428 -4.036 1.00 79.12 81 LEU A N 1
ATOM 656 C CA . LEU A 1 81 ? 5.814 -3.781 -5.271 1.00 79.12 81 LEU A CA 1
ATOM 657 C C . LEU A 1 81 ? 4.508 -3.013 -5.061 1.00 79.12 81 LEU A C 1
ATOM 659 O O . LEU A 1 81 ? 4.430 -1.845 -5.439 1.00 79.12 81 LEU A O 1
ATOM 663 N N . ASP A 1 82 ? 3.545 -3.627 -4.369 1.00 85.25 82 ASP A N 1
ATOM 664 C CA . ASP A 1 82 ? 2.311 -2.984 -3.918 1.00 85.25 82 ASP A CA 1
ATOM 665 C C . ASP A 1 82 ? 2.650 -1.673 -3.184 1.00 85.25 82 ASP A C 1
ATOM 667 O O . ASP A 1 82 ? 2.086 -0.615 -3.460 1.00 85.25 82 ASP A O 1
ATOM 671 N N . SER A 1 83 ? 3.650 -1.710 -2.298 1.00 83.25 83 SER A N 1
ATOM 672 C CA . SER A 1 83 ? 4.086 -0.548 -1.517 1.00 83.25 83 SER A CA 1
ATOM 673 C C . SER A 1 83 ? 4.694 0.564 -2.375 1.00 83.25 83 SER A C 1
ATOM 675 O O . SER A 1 83 ? 4.400 1.737 -2.131 1.00 83.25 83 SER A O 1
ATOM 677 N N . GLN A 1 84 ? 5.496 0.227 -3.390 1.00 84.38 84 GLN A N 1
ATOM 678 C CA . GLN A 1 84 ? 6.089 1.229 -4.282 1.00 84.38 84 GLN A CA 1
ATOM 679 C C . GLN A 1 84 ? 5.039 1.893 -5.167 1.00 84.38 84 GLN A C 1
ATOM 681 O O . GLN A 1 84 ? 5.033 3.115 -5.305 1.00 84.38 84 GLN A O 1
ATOM 686 N N . VAL A 1 85 ? 4.116 1.109 -5.723 1.00 85.25 85 VAL A N 1
ATOM 687 C CA . VAL A 1 85 ? 3.018 1.645 -6.534 1.00 85.25 85 VAL A CA 1
ATOM 688 C C . VAL A 1 85 ? 2.118 2.536 -5.686 1.00 85.25 85 VAL A C 1
ATOM 690 O O . VAL A 1 85 ? 1.769 3.638 -6.106 1.00 85.25 85 VAL A O 1
ATOM 693 N N . MET A 1 86 ? 1.813 2.120 -4.454 1.00 87.25 86 MET A N 1
ATOM 694 C CA . MET A 1 86 ? 1.048 2.944 -3.521 1.00 87.25 86 MET A CA 1
ATOM 695 C C . MET A 1 86 ? 1.753 4.248 -3.158 1.00 87.25 86 MET A C 1
ATOM 697 O O . MET A 1 86 ? 1.092 5.279 -3.048 1.00 87.25 86 MET A O 1
ATOM 701 N N . ALA A 1 87 ? 3.075 4.224 -2.976 1.00 84.62 87 ALA A N 1
ATOM 702 C CA . ALA A 1 87 ? 3.856 5.425 -2.694 1.00 84.62 87 ALA A CA 1
ATOM 703 C C . ALA A 1 87 ? 3.778 6.447 -3.840 1.00 84.62 87 ALA A C 1
ATOM 705 O O . ALA A 1 87 ? 3.777 7.649 -3.584 1.00 84.62 87 ALA A O 1
ATOM 706 N N . VAL A 1 88 ? 3.672 5.969 -5.082 1.00 86.62 88 VAL A N 1
ATOM 707 C CA . VAL A 1 88 ? 3.572 6.805 -6.283 1.00 86.62 88 VAL A CA 1
ATOM 708 C C . VAL A 1 88 ? 2.148 7.315 -6.520 1.00 86.62 88 VAL A C 1
ATOM 710 O O . VAL A 1 88 ? 1.954 8.508 -6.734 1.00 86.62 88 VAL A O 1
ATOM 713 N N . LEU A 1 89 ? 1.151 6.428 -6.482 1.00 86.75 89 LEU A N 1
ATOM 714 C CA . LEU A 1 89 ? -0.242 6.755 -6.822 1.00 86.75 89 LEU A CA 1
ATOM 715 C C . LEU A 1 89 ? -1.022 7.422 -5.682 1.00 86.75 89 LEU A C 1
ATOM 717 O O . LEU A 1 89 ? -2.065 8.033 -5.917 1.00 86.75 89 LEU A O 1
ATOM 721 N N . GLY A 1 90 ? -0.527 7.322 -4.450 1.00 87.38 90 GLY A N 1
ATOM 722 C CA . GLY A 1 90 ? -1.143 7.922 -3.275 1.00 87.38 90 GLY A CA 1
ATOM 723 C C . GLY A 1 90 ? -1.630 6.858 -2.288 1.00 87.38 90 GLY A C 1
ATOM 724 O O . GLY A 1 90 ? -2.679 6.242 -2.509 1.00 87.38 90 GLY A O 1
ATOM 725 N N . PRO A 1 91 ? -0.942 6.673 -1.147 1.00 85.62 91 PRO A N 1
ATOM 726 C CA . PRO A 1 91 ? -1.246 5.581 -0.227 1.00 85.62 91 PRO A CA 1
ATOM 727 C C . PRO A 1 91 ? -2.605 5.752 0.461 1.00 85.62 91 PRO A C 1
ATOM 729 O O . PRO A 1 91 ? -3.294 4.766 0.694 1.00 85.62 91 PRO A O 1
ATOM 732 N N . LEU A 1 92 ? -3.022 6.991 0.750 1.00 83.88 92 LEU A N 1
ATOM 733 C CA . LEU A 1 92 ? -4.318 7.279 1.377 1.00 83.88 92 LEU A CA 1
ATOM 734 C C . LEU A 1 92 ? -5.491 6.919 0.460 1.00 83.88 92 LEU A C 1
ATOM 736 O O . LEU A 1 92 ? -6.444 6.277 0.897 1.00 83.88 92 LEU A O 1
ATOM 740 N N . LYS A 1 93 ? -5.393 7.301 -0.819 1.00 87.56 93 LYS A N 1
ATOM 741 C CA . LYS A 1 93 ? -6.400 7.007 -1.843 1.00 87.56 93 LYS A CA 1
ATOM 742 C C . LYS A 1 93 ? -6.574 5.495 -2.000 1.00 87.56 93 LYS A C 1
ATOM 744 O O . LYS A 1 93 ? -7.687 4.988 -1.899 1.00 87.56 93 LYS A O 1
ATOM 749 N N . LEU A 1 94 ? -5.466 4.776 -2.176 1.00 89.94 94 LEU A N 1
ATOM 750 C CA . LEU A 1 94 ? -5.499 3.328 -2.371 1.00 89.94 94 LEU A CA 1
ATOM 751 C C . LEU A 1 94 ? -5.952 2.581 -1.116 1.00 89.94 94 LEU A C 1
ATOM 753 O O . LEU A 1 94 ? -6.774 1.681 -1.233 1.00 89.94 94 LEU A O 1
ATOM 757 N N . ASN A 1 95 ? -5.521 2.984 0.085 1.00 87.56 95 ASN A N 1
ATOM 758 C CA . ASN A 1 95 ? -6.026 2.395 1.332 1.00 87.56 95 ASN A CA 1
ATOM 759 C C . ASN A 1 95 ? -7.541 2.569 1.484 1.00 87.56 95 ASN A C 1
ATOM 761 O O . ASN A 1 95 ? -8.226 1.641 1.920 1.00 87.56 95 ASN A O 1
ATOM 765 N N . HIS A 1 96 ? -8.071 3.740 1.123 1.00 86.88 96 HIS A N 1
ATOM 766 C CA . HIS A 1 96 ? -9.508 3.984 1.152 1.00 86.88 96 HIS A CA 1
ATOM 767 C C . HIS A 1 96 ? -10.255 3.043 0.198 1.00 86.88 96 HIS A C 1
ATOM 769 O O . HIS A 1 96 ? -11.228 2.410 0.607 1.00 86.88 96 HIS A O 1
ATOM 775 N N . TYR A 1 97 ? -9.774 2.885 -1.038 1.00 89.88 97 TYR A N 1
ATOM 776 C CA . TYR A 1 97 ? -10.388 1.961 -1.993 1.00 89.88 97 TYR A CA 1
ATOM 777 C C . TYR A 1 97 ? -10.257 0.497 -1.589 1.00 89.88 97 TYR A C 1
ATOM 779 O O . TYR A 1 97 ? -11.244 -0.222 -1.671 1.00 89.88 97 TYR A O 1
ATOM 787 N N . ILE A 1 98 ? -9.102 0.069 -1.076 1.00 90.62 98 ILE A N 1
ATOM 788 C CA . ILE A 1 98 ? -8.912 -1.288 -0.544 1.00 90.62 98 ILE A CA 1
ATOM 789 C C . ILE A 1 98 ? -9.910 -1.562 0.583 1.00 90.62 98 ILE A C 1
ATOM 791 O O . ILE A 1 98 ? -10.547 -2.608 0.587 1.00 90.62 98 ILE A O 1
ATOM 795 N N . THR A 1 99 ? -10.083 -0.620 1.514 1.00 87.50 99 THR A N 1
ATOM 796 C CA . THR A 1 99 ? -11.017 -0.782 2.641 1.00 87.50 99 THR A CA 1
ATOM 797 C C . THR A 1 99 ? -12.455 -0.895 2.147 1.00 87.50 99 THR A C 1
ATOM 799 O O . THR A 1 99 ? -13.157 -1.836 2.500 1.00 87.50 99 THR A O 1
ATOM 802 N N . ARG A 1 100 ? -12.876 0.021 1.271 1.00 89.06 100 ARG A N 1
ATOM 803 C CA . ARG A 1 100 ? -14.232 0.029 0.717 1.00 89.06 100 ARG A CA 1
ATOM 804 C C . ARG A 1 100 ? -14.531 -1.229 -0.101 1.00 89.06 100 ARG A C 1
ATOM 806 O O . ARG A 1 100 ? -15.624 -1.779 -0.012 1.00 89.06 100 ARG A O 1
ATOM 813 N N . GLU A 1 101 ? -13.571 -1.684 -0.898 1.00 91.44 101 GLU A N 1
ATOM 814 C CA . GLU A 1 101 ? -13.718 -2.885 -1.719 1.00 91.44 101 GLU A CA 1
ATOM 815 C C . GLU A 1 101 ? -13.712 -4.155 -0.854 1.00 91.44 101 GLU A C 1
ATOM 817 O O . GLU A 1 101 ? -14.475 -5.084 -1.114 1.00 91.44 101 GLU A O 1
ATOM 822 N N . ALA A 1 102 ? -12.913 -4.183 0.220 1.00 89.31 102 ALA A N 1
ATOM 823 C CA . ALA A 1 102 ? -12.947 -5.257 1.206 1.00 89.31 102 ALA A CA 1
ATOM 824 C C . ALA A 1 102 ? -14.319 -5.346 1.886 1.00 89.31 102 ALA A C 1
ATOM 826 O O . ALA A 1 102 ? -14.890 -6.432 1.957 1.00 89.31 102 ALA A O 1
ATOM 827 N N . GLU A 1 103 ? -14.879 -4.212 2.317 1.00 87.50 103 GLU A N 1
ATOM 828 C CA . GLU A 1 103 ? -16.224 -4.134 2.898 1.00 87.50 103 GLU A CA 1
ATOM 829 C C . GLU A 1 103 ? -17.295 -4.616 1.913 1.00 87.50 103 GLU A C 1
ATOM 831 O O . GLU A 1 103 ? -18.126 -5.451 2.267 1.00 87.50 103 GLU A O 1
ATOM 836 N N . ALA A 1 104 ? -17.240 -4.159 0.657 1.00 90.62 104 ALA A N 1
ATOM 837 C CA . ALA A 1 104 ? -18.185 -4.560 -0.385 1.00 90.62 104 ALA A CA 1
ATOM 838 C C . ALA A 1 104 ? -18.142 -6.069 -0.683 1.00 90.62 104 ALA A C 1
ATOM 840 O O . ALA A 1 104 ? -19.170 -6.671 -0.992 1.00 90.62 104 ALA A O 1
ATOM 841 N N . ARG A 1 105 ? -16.960 -6.687 -0.576 1.00 90.06 105 ARG A N 1
ATOM 842 C CA . ARG A 1 105 ? -16.745 -8.124 -0.811 1.00 90.06 105 ARG A CA 1
ATOM 843 C C . ARG A 1 105 ? -16.848 -8.978 0.457 1.00 90.06 105 ARG A C 1
ATOM 845 O O . ARG A 1 105 ? -16.673 -10.191 0.374 1.00 90.06 105 ARG A O 1
ATOM 852 N N . GLY A 1 106 ? -17.104 -8.376 1.621 1.00 86.50 106 GLY A N 1
ATOM 853 C CA . GLY A 1 106 ? -17.133 -9.080 2.907 1.00 86.50 106 GLY A CA 1
ATOM 854 C C . GLY A 1 106 ? -15.781 -9.679 3.320 1.00 86.50 106 GLY A C 1
ATOM 855 O O . GLY A 1 106 ? -15.741 -10.668 4.051 1.00 86.50 106 GLY A O 1
ATOM 856 N N . ILE A 1 107 ? -14.670 -9.117 2.837 1.00 86.06 107 ILE A N 1
ATOM 857 C CA . ILE A 1 107 ? -13.313 -9.577 3.139 1.00 86.06 107 ILE A CA 1
ATOM 858 C C . ILE A 1 107 ? -12.847 -8.928 4.441 1.00 86.06 107 ILE A C 1
ATOM 860 O O . ILE A 1 107 ? -12.772 -7.705 4.557 1.00 86.06 107 ILE A O 1
ATOM 864 N N . LEU A 1 108 ? -12.475 -9.754 5.417 1.00 83.00 108 LEU A N 1
ATOM 865 C CA . LEU A 1 108 ? -11.934 -9.276 6.684 1.00 83.00 108 LEU A CA 1
ATOM 866 C C . LEU A 1 108 ? -10.435 -8.981 6.528 1.00 83.00 108 LEU A C 1
ATOM 868 O O . LEU A 1 108 ? -9.621 -9.894 6.378 1.00 83.00 108 LEU A O 1
ATOM 872 N N . LEU A 1 109 ? -10.068 -7.699 6.541 1.00 83.19 109 LEU A N 1
ATOM 873 C CA . LEU A 1 109 ? -8.669 -7.275 6.476 1.00 83.19 109 LEU A CA 1
ATOM 874 C C . LEU A 1 109 ? -7.944 -7.593 7.791 1.00 83.19 109 LEU A C 1
ATOM 876 O O . LEU A 1 109 ? -8.500 -7.433 8.880 1.00 83.19 109 LEU A O 1
ATOM 880 N N . LYS A 1 110 ? -6.675 -8.002 7.704 1.00 78.94 110 LYS A N 1
ATOM 881 C CA . LYS A 1 110 ? -5.821 -8.202 8.882 1.00 78.94 110 LYS A CA 1
ATOM 882 C C . LYS A 1 110 ? -5.666 -6.888 9.654 1.00 78.94 110 LYS A C 1
ATOM 884 O O . LYS A 1 110 ? -5.571 -5.809 9.071 1.00 78.94 110 LYS A O 1
ATOM 889 N N . THR A 1 111 ? -5.561 -6.982 10.977 1.00 59.09 111 THR A N 1
ATOM 890 C CA . THR A 1 111 ? -5.558 -5.855 11.933 1.00 59.09 111 THR A CA 1
ATOM 891 C C . THR A 1 111 ? -4.479 -4.792 11.689 1.00 59.09 111 THR A C 1
ATOM 893 O O . THR A 1 111 ? -4.637 -3.663 12.134 1.00 59.09 111 THR A O 1
ATOM 896 N N . GLY A 1 112 ? -3.393 -5.118 10.979 1.00 58.28 112 GLY A N 1
ATOM 897 C CA . GLY A 1 112 ? -2.338 -4.164 10.607 1.00 58.28 112 GLY A CA 1
ATOM 898 C C . GLY A 1 112 ? -2.581 -3.397 9.299 1.00 58.28 112 GLY A C 1
ATOM 899 O O . GLY A 1 112 ? -1.831 -2.472 8.997 1.00 58.28 112 GLY A O 1
ATOM 900 N N . ALA A 1 113 ? -3.600 -3.776 8.524 1.00 56.84 113 ALA A N 1
ATOM 901 C CA . ALA A 1 113 ? -3.941 -3.167 7.240 1.00 56.84 113 ALA A CA 1
ATOM 902 C C . ALA A 1 113 ? -5.023 -2.078 7.359 1.00 56.84 113 ALA A C 1
ATOM 904 O O . ALA A 1 113 ? -5.137 -1.221 6.483 1.00 56.84 113 ALA A O 1
ATOM 905 N N . SER A 1 114 ? -5.799 -2.062 8.450 1.00 53.00 114 SER A N 1
ATOM 906 C CA . SER A 1 114 ? -6.840 -1.058 8.673 1.00 53.00 114 SER A CA 1
ATOM 907 C C . SER A 1 114 ? -6.277 0.182 9.383 1.00 53.00 114 SER A C 1
ATOM 909 O O . SER A 1 114 ? -6.180 0.264 10.605 1.00 53.00 114 SER A O 1
ATOM 911 N N . GLN A 1 115 ? -5.948 1.227 8.616 1.00 52.84 115 GLN A N 1
ATOM 912 C CA . GLN A 1 115 ? -5.625 2.546 9.192 1.00 52.84 115 GLN A CA 1
ATOM 913 C C . GLN A 1 115 ? -6.797 3.156 9.992 1.00 52.84 115 GLN A C 1
ATOM 915 O O . GLN A 1 115 ? -6.577 4.025 10.836 1.00 52.84 115 GLN A O 1
ATOM 920 N N . GLY A 1 116 ? -8.030 2.677 9.779 1.00 51.22 116 GLY A N 1
ATOM 921 C CA . GLY A 1 116 ? -9.222 3.132 10.500 1.00 51.22 116 GLY A CA 1
ATOM 922 C C . GLY A 1 116 ? -9.177 2.892 12.015 1.00 51.22 116 GLY A C 1
ATOM 923 O O . GLY A 1 116 ? -9.741 3.685 12.769 1.00 51.22 116 GLY A O 1
ATOM 924 N N . GLY A 1 117 ? -8.454 1.865 12.484 1.00 56.34 117 GLY A N 1
ATOM 925 C CA . GLY A 1 117 ? -8.377 1.537 13.913 1.00 56.34 117 GLY A CA 1
ATOM 926 C C . GLY A 1 117 ? -7.723 2.636 14.759 1.00 56.34 117 GLY A C 1
ATOM 927 O O . GLY A 1 117 ? -8.217 2.965 15.837 1.00 56.34 117 GLY A O 1
ATOM 928 N N . CYS A 1 118 ? -6.656 3.264 14.254 1.00 61.75 118 CYS A N 1
ATOM 929 C CA . CYS A 1 118 ? -5.947 4.319 14.986 1.00 61.75 118 CYS A CA 1
ATOM 930 C C . CYS A 1 118 ? -6.769 5.608 15.099 1.00 61.75 118 CYS A C 1
ATOM 932 O O . CYS A 1 118 ? -6.769 6.238 16.153 1.00 61.75 118 CYS A O 1
ATOM 934 N N . MET A 1 119 ? -7.490 6.001 14.043 1.00 64.69 119 MET A N 1
ATOM 935 C CA . MET A 1 119 ? -8.326 7.207 14.080 1.00 64.69 119 MET A CA 1
ATOM 936 C C . MET A 1 119 ? -9.497 7.035 15.055 1.00 64.69 119 MET A C 1
ATOM 938 O O . MET A 1 119 ? -9.756 7.930 15.856 1.00 64.69 119 MET A O 1
ATOM 942 N N . LEU A 1 120 ? -10.146 5.865 15.054 1.00 72.88 120 LEU A N 1
ATOM 943 C CA . LEU A 1 120 ? -11.203 5.548 16.013 1.00 72.88 120 LEU A CA 1
ATOM 944 C C . LEU A 1 120 ? -10.678 5.559 17.458 1.00 72.88 120 LEU A C 1
ATOM 946 O O . LEU A 1 120 ? -11.315 6.138 18.334 1.00 72.88 120 LEU A O 1
ATOM 950 N N . ALA A 1 121 ? -9.497 4.984 17.701 1.00 76.44 121 ALA A N 1
ATOM 951 C CA . ALA A 1 121 ? -8.867 5.002 19.019 1.00 76.44 121 ALA A CA 1
ATOM 952 C C . ALA A 1 121 ? -8.574 6.431 19.506 1.00 76.44 121 ALA A C 1
ATOM 954 O O . ALA A 1 121 ? -8.850 6.748 20.663 1.00 76.44 121 ALA A O 1
ATOM 955 N N . ILE A 1 122 ? -8.078 7.310 18.625 1.00 82.62 122 ILE A N 1
ATOM 956 C CA . ILE A 1 122 ? -7.848 8.726 18.948 1.00 82.62 122 ILE A CA 1
ATOM 957 C C . ILE A 1 122 ? -9.168 9.410 19.312 1.00 82.62 122 ILE A C 1
ATOM 959 O O . ILE A 1 122 ? -9.243 10.037 20.363 1.00 82.62 122 ILE A O 1
ATOM 963 N N . VAL A 1 123 ? -10.218 9.243 18.500 1.00 86.00 123 VAL A N 1
ATOM 964 C CA . VAL A 1 123 ? -11.540 9.844 18.756 1.00 86.00 123 VAL A CA 1
ATOM 965 C C . VAL A 1 123 ? -12.117 9.378 20.095 1.00 86.00 123 VAL A C 1
ATOM 967 O O . VAL A 1 123 ? -12.579 10.204 20.883 1.00 86.00 123 VAL A O 1
ATOM 970 N N . ILE A 1 124 ? -12.048 8.075 20.388 1.00 89.62 124 ILE A N 1
ATOM 971 C CA . ILE A 1 124 ? -12.504 7.511 21.667 1.00 89.62 124 ILE A CA 1
ATOM 972 C C . ILE A 1 124 ? -11.699 8.102 22.827 1.00 89.62 124 ILE A C 1
ATOM 974 O O . ILE A 1 124 ? -12.281 8.535 23.819 1.00 89.62 124 ILE A O 1
ATOM 978 N N . MET A 1 125 ? -10.373 8.171 22.704 1.00 91.31 125 MET A N 1
ATOM 979 C CA . MET A 1 125 ? -9.515 8.720 23.753 1.00 91.31 125 MET A CA 1
ATOM 980 C C . MET A 1 125 ? -9.809 10.204 24.007 1.00 91.31 125 MET A C 1
ATOM 982 O O . MET A 1 125 ? -9.903 10.620 25.160 1.00 91.31 125 MET A O 1
ATOM 986 N N . THR A 1 126 ? -10.024 10.999 22.955 1.00 92.75 126 THR A N 1
ATOM 987 C CA . THR A 1 126 ? -10.412 12.411 23.083 1.00 92.75 126 THR A CA 1
ATOM 988 C C . THR A 1 126 ? -11.766 12.567 23.777 1.00 92.75 126 THR A C 1
ATOM 990 O O . THR A 1 126 ? -11.898 13.415 24.657 1.00 92.75 126 THR A O 1
ATOM 993 N N . LEU A 1 127 ? -12.752 11.728 23.440 1.00 94.56 127 LEU A N 1
ATOM 994 C CA . LEU A 1 127 ? -14.055 11.708 24.114 1.00 94.56 127 LEU A CA 1
ATOM 995 C C . LEU A 1 127 ? -13.923 11.379 25.604 1.00 94.56 127 LEU A C 1
ATOM 997 O O . LEU A 1 127 ? -14.496 12.081 26.433 1.00 94.56 127 LEU A O 1
ATOM 1001 N N . VAL A 1 128 ? -13.137 10.358 25.954 1.00 95.00 128 VAL A N 1
ATOM 1002 C CA . VAL A 1 128 ? -12.896 9.975 27.354 1.00 95.00 128 VAL A CA 1
ATOM 1003 C C . VAL A 1 128 ? -12.256 11.126 28.132 1.00 95.00 128 VAL A C 1
ATOM 1005 O O . VAL A 1 128 ? -12.731 11.467 29.213 1.00 95.00 128 VAL A O 1
ATOM 1008 N N . VAL A 1 129 ? -11.228 11.773 27.574 1.00 95.69 129 VAL A N 1
ATOM 1009 C CA . VAL A 1 129 ? -10.573 12.929 28.211 1.00 95.69 129 VAL A CA 1
ATOM 1010 C C . VAL A 1 129 ? -11.553 14.089 28.403 1.00 95.69 129 VAL A C 1
ATOM 1012 O O . VAL A 1 129 ? -11.579 14.687 29.476 1.00 95.69 129 VAL A O 1
ATOM 1015 N N . ALA A 1 130 ? -12.385 14.389 27.403 1.00 94.81 130 ALA A N 1
ATOM 1016 C CA . ALA A 1 130 ? -13.387 15.449 27.496 1.00 94.81 130 ALA A CA 1
ATOM 1017 C C . ALA A 1 130 ? -14.439 15.166 28.584 1.00 94.81 130 ALA A C 1
ATOM 1019 O O . ALA A 1 130 ? -14.797 16.070 29.339 1.00 94.81 130 ALA A O 1
ATOM 1020 N N . VAL A 1 131 ? -14.894 13.914 28.703 1.00 96.12 131 VAL A N 1
ATOM 1021 C CA . VAL A 1 131 ? -15.837 13.488 29.750 1.00 96.12 131 VAL A CA 1
ATOM 1022 C C . VAL A 1 131 ? -15.209 13.602 31.136 1.00 96.12 131 VAL A C 1
ATOM 1024 O O . VAL A 1 131 ? -15.838 14.146 32.038 1.00 96.12 131 VAL A O 1
ATOM 1027 N N . ILE A 1 132 ? -13.964 13.146 31.309 1.00 96.06 132 ILE A N 1
ATOM 1028 C CA . ILE A 1 132 ? -13.248 13.273 32.587 1.00 96.06 132 ILE A CA 1
ATOM 1029 C C . ILE A 1 132 ? -13.112 14.747 32.964 1.00 96.06 132 ILE A C 1
ATOM 1031 O O . ILE A 1 132 ? -13.479 15.119 34.073 1.00 96.06 132 ILE A O 1
ATOM 1035 N N . ALA A 1 133 ? -12.657 15.590 32.032 1.00 91.88 133 ALA A N 1
ATOM 1036 C CA . ALA A 1 133 ? -12.496 17.021 32.264 1.00 91.88 133 ALA A CA 1
ATOM 1037 C C . ALA A 1 133 ? -13.815 17.699 32.666 1.00 91.88 133 ALA A C 1
ATOM 1039 O O . ALA A 1 133 ? -13.807 18.560 33.542 1.00 91.88 133 ALA A O 1
ATOM 1040 N N . TRP A 1 134 ? -14.936 17.298 32.056 1.00 94.50 134 TRP A N 1
ATOM 1041 C CA . TRP A 1 134 ? -16.270 17.780 32.419 1.00 94.50 134 TRP A CA 1
ATOM 1042 C C . TRP A 1 134 ? -16.699 17.328 33.819 1.00 94.50 134 TRP A C 1
ATOM 1044 O O . TRP A 1 134 ? -17.241 18.132 34.562 1.00 94.50 134 TRP A O 1
ATOM 1054 N N . LEU A 1 135 ? -16.424 16.077 34.199 1.00 93.00 135 LEU A N 1
ATOM 1055 C CA . LEU A 1 135 ? -16.764 15.542 35.524 1.00 93.00 135 LEU A CA 1
ATOM 1056 C C . LEU A 1 135 ? -15.898 16.113 36.655 1.00 93.00 135 LEU A C 1
ATOM 1058 O O . LEU A 1 135 ? -16.324 16.122 37.806 1.00 93.00 135 LEU A O 1
ATOM 1062 N N . THR A 1 136 ? -14.672 16.544 36.351 1.00 90.38 136 THR A N 1
ATOM 1063 C CA . THR A 1 136 ? -13.740 17.128 37.332 1.00 90.38 136 THR A CA 1
ATOM 1064 C C . THR A 1 136 ? -13.838 18.649 37.463 1.00 90.38 136 THR A C 1
ATOM 1066 O O . THR A 1 136 ? -13.091 19.229 38.250 1.00 90.38 136 THR A O 1
ATOM 1069 N N . ARG A 1 137 ? -14.702 19.298 36.677 1.00 62.84 137 ARG A N 1
ATOM 1070 C CA . ARG A 1 137 ? -14.927 20.746 36.693 1.00 62.84 137 ARG A CA 1
ATOM 1071 C C . ARG A 1 137 ? -16.223 21.082 37.416 1.00 62.84 137 ARG A C 1
ATOM 1073 O O . ARG A 1 137 ? -16.223 22.130 38.096 1.00 62.84 137 ARG A O 1
#

Solvent-accessible surface area (backbone atoms only — not comparable to full-atom values): 7700 Å² total; per-residue (Å²): 102,73,63,61,54,45,50,52,40,52,76,66,74,74,56,80,91,79,69,70,62,57,76,38,39,58,88,74,47,51,73,69,54,47,47,43,52,78,31,74,59,29,52,54,51,29,51,50,51,44,54,52,41,70,77,32,66,67,58,40,54,53,49,51,56,48,40,41,53,54,22,55,78,56,33,41,44,42,25,49,55,46,48,36,52,29,68,60,78,35,50,69,63,50,50,50,49,41,51,54,51,26,60,76,69,72,49,76,60,40,84,90,51,50,73,63,59,60,57,54,50,51,53,51,51,53,50,51,53,52,50,51,54,60,76,76,104

Organism: Carboxydocella thermautotrophica (NCBI:txid178899)

Radius of gyration: 18.51 Å; Cα contacts (8 Å, |Δi|>4): 97; chains: 1; bounding box: 36×34×57 Å

Mean predicted aligned error: 10.34 Å